Protein AF-A0A1I4HMK2-F1 (afdb_monomer)

Sequence (115 aa):
MLISELFCAVWRKISAESGASNMELVDHIDNERVEQEITEVCNRLIKNSSICWNYLYLAHQLVKVNNKEERENLRQIIMRHSPMAWVHINMLGEYDFSDENLKDSTGILPLKSAA

Secondary structure (DSSP, 8-state):
--HHHHHHHHHHHHTTS------S-HHHHHHHHHHHHHHHHHHHHHHHHHHHHHHHHHHHHHHH---HHHHHHHHHHHHHS-----TT--TTS----STTTTS-SS--S------

Organism: NCBI:txid52441

Structure (mmCIF, N/CA/C/O backbone):
data_AF-A0A1I4HMK2-F1
#
_entry.id   AF-A0A1I4HMK2-F1
#
loop_
_atom_site.group_PDB
_atom_site.id
_atom_site.type_symbol
_atom_site.label_atom_id
_atom_site.label_alt_id
_atom_site.label_comp_id
_atom_site.label_asym_id
_atom_site.label_entity_id
_atom_site.label_seq_id
_atom_site.pdbx_PDB_ins_code
_atom_site.Cartn_x
_atom_site.Cartn_y
_atom_site.Cartn_z
_atom_site.occupancy
_atom_site.B_iso_or_equiv
_atom_site.auth_seq_id
_atom_site.auth_comp_id
_atom_site.auth_asym_id
_atom_site.auth_atom_id
_atom_site.pdbx_PDB_model_num
ATOM 1 N N . MET A 1 1 ? -11.823 20.911 7.766 1.00 43.62 1 MET A N 1
ATOM 2 C CA . MET A 1 1 ? -10.471 20.548 7.312 1.00 43.62 1 MET A CA 1
ATOM 3 C C . MET A 1 1 ? -10.483 19.113 6.843 1.00 43.62 1 MET A C 1
ATOM 5 O O . MET A 1 1 ? -10.659 18.216 7.660 1.00 43.62 1 MET A O 1
ATOM 9 N N . LEU A 1 2 ? -10.423 18.918 5.530 1.00 46.66 2 LEU A N 1
ATOM 10 C CA . LEU A 1 2 ? -10.547 17.607 4.886 1.00 46.66 2 LEU A CA 1
ATOM 11 C C . LEU A 1 2 ? -9.226 17.220 4.214 1.00 46.66 2 LEU A C 1
ATOM 13 O O . LEU A 1 2 ? -8.410 18.075 3.881 1.00 46.66 2 LEU A O 1
ATOM 17 N N . ILE A 1 3 ? -9.031 15.917 3.999 1.00 51.31 3 ILE A N 1
ATOM 18 C CA . ILE A 1 3 ? -7.799 15.326 3.436 1.00 51.31 3 ILE A CA 1
ATOM 19 C C . ILE A 1 3 ? -7.417 15.964 2.081 1.00 51.31 3 ILE A C 1
ATOM 21 O O . ILE A 1 3 ? -6.236 16.084 1.758 1.00 51.31 3 ILE A O 1
ATOM 25 N N . SER A 1 4 ? -8.410 16.454 1.333 1.00 48.50 4 SER A N 1
ATOM 26 C CA . SER A 1 4 ? -8.258 17.213 0.087 1.00 48.50 4 SER A CA 1
ATOM 27 C C . SER A 1 4 ? -7.369 18.459 0.201 1.00 48.50 4 SER A C 1
ATOM 29 O O . SER A 1 4 ? -6.608 18.741 -0.721 1.00 48.50 4 SER A O 1
ATOM 31 N N . GLU A 1 5 ? -7.427 19.206 1.306 1.00 51.72 5 GLU A N 1
ATOM 32 C CA . GLU A 1 5 ? -6.665 20.456 1.461 1.00 51.72 5 GLU A CA 1
ATOM 33 C C . GLU A 1 5 ? -5.164 20.176 1.618 1.00 51.72 5 GLU A C 1
ATOM 35 O O . GLU A 1 5 ? -4.335 20.841 0.993 1.00 51.72 5 GLU A O 1
ATOM 40 N N . LEU A 1 6 ? -4.817 19.131 2.377 1.00 54.72 6 LEU A N 1
ATOM 41 C CA . LEU A 1 6 ? -3.434 18.686 2.555 1.00 54.72 6 LEU A CA 1
ATOM 42 C C . LEU A 1 6 ? -2.855 18.134 1.241 1.00 54.72 6 LEU A C 1
ATOM 44 O O . LEU A 1 6 ? -1.722 18.449 0.881 1.00 54.72 6 LEU A O 1
ATOM 48 N N . PHE A 1 7 ? -3.657 17.370 0.491 1.00 67.06 7 PHE A N 1
ATOM 49 C CA . PHE A 1 7 ? -3.274 16.827 -0.815 1.00 67.06 7 PHE A CA 1
ATOM 50 C C . PHE A 1 7 ? -2.989 17.948 -1.833 1.00 67.06 7 PHE A C 1
ATOM 52 O O . PHE A 1 7 ? -1.946 17.951 -2.487 1.00 67.06 7 PHE A O 1
ATOM 59 N N . CYS A 1 8 ? -3.864 18.959 -1.898 1.00 52.41 8 CYS A N 1
ATOM 60 C CA . CYS A 1 8 ? -3.674 20.154 -2.723 1.00 52.41 8 CYS A CA 1
ATOM 61 C C . CYS A 1 8 ? -2.414 20.956 -2.355 1.00 52.41 8 CYS A C 1
ATOM 63 O O . CYS A 1 8 ? -1.755 21.486 -3.250 1.00 52.41 8 CYS A O 1
ATOM 65 N N . ALA A 1 9 ? -2.073 21.059 -1.066 1.00 55.16 9 ALA A N 1
ATOM 66 C CA . ALA A 1 9 ? -0.882 21.778 -0.616 1.00 55.16 9 ALA A CA 1
ATOM 67 C C . ALA A 1 9 ? 0.419 21.069 -1.036 1.00 55.16 9 ALA A C 1
ATOM 69 O O . ALA A 1 9 ? 1.331 21.716 -1.550 1.00 55.16 9 ALA A O 1
ATOM 70 N N . VAL A 1 10 ? 0.488 19.741 -0.876 1.00 64.19 10 VAL A N 1
ATOM 71 C CA . VAL A 1 10 ? 1.658 18.937 -1.274 1.00 64.19 10 VAL A CA 1
ATOM 72 C C . VAL A 1 10 ? 1.843 18.942 -2.795 1.00 64.19 10 VAL A C 1
ATOM 74 O O . VAL A 1 10 ? 2.949 19.191 -3.274 1.00 64.19 10 VAL A O 1
ATOM 77 N N . TRP A 1 11 ? 0.766 18.743 -3.563 1.00 58.47 11 TRP A N 1
ATOM 78 C CA . TRP A 1 11 ? 0.833 18.673 -5.028 1.00 58.47 11 TRP A CA 1
ATOM 79 C C . TRP A 1 11 ? 1.358 19.967 -5.670 1.00 58.47 11 TRP A C 1
ATOM 81 O O . TRP A 1 11 ? 2.198 19.924 -6.569 1.00 58.47 11 TRP A O 1
ATOM 91 N N . ARG A 1 12 ? 0.918 21.134 -5.172 1.00 56.88 12 ARG A N 1
ATOM 92 C CA . ARG A 1 12 ? 1.374 22.442 -5.677 1.00 56.88 12 ARG A CA 1
ATOM 93 C C . ARG A 1 12 ? 2.866 22.682 -5.475 1.00 56.88 12 ARG A C 1
ATOM 95 O O . ARG A 1 12 ? 3.455 23.378 -6.293 1.00 56.88 12 ARG A O 1
ATOM 102 N N . LYS A 1 13 ? 3.470 22.133 -4.414 1.00 55.59 13 LYS A N 1
ATOM 103 C CA . LYS A 1 13 ? 4.905 22.314 -4.163 1.00 55.59 13 LYS A CA 1
ATOM 104 C C . LYS A 1 13 ? 5.748 21.523 -5.165 1.00 55.59 13 LYS A C 1
ATOM 106 O O . LYS A 1 13 ? 6.622 22.100 -5.796 1.00 55.59 13 LYS A O 1
ATOM 111 N N . ILE A 1 14 ? 5.4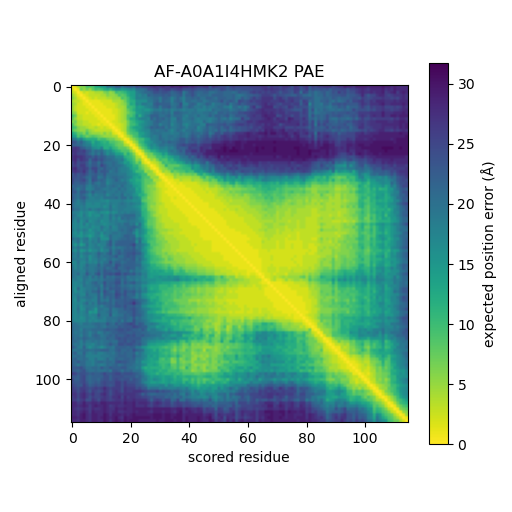14 20.247 -5.373 1.00 53.09 14 ILE A N 1
ATOM 112 C CA . ILE A 1 14 ? 6.098 19.369 -6.341 1.00 53.09 14 ILE A CA 1
ATOM 113 C C . ILE A 1 14 ? 6.035 19.972 -7.756 1.00 53.09 14 ILE A C 1
ATOM 115 O O . ILE A 1 14 ? 7.028 19.989 -8.471 1.00 53.09 14 ILE A O 1
ATOM 119 N N . SER A 1 15 ? 4.882 20.535 -8.135 1.00 50.38 15 SER A N 1
ATOM 120 C CA . SER A 1 15 ? 4.668 21.154 -9.452 1.00 50.38 15 SER A CA 1
ATOM 121 C C . SER A 1 15 ? 5.396 22.493 -9.674 1.00 50.38 15 SER A C 1
ATOM 123 O O . SER A 1 15 ? 5.311 23.032 -10.777 1.00 50.38 15 SER A O 1
ATOM 125 N N . ALA A 1 16 ? 6.046 23.069 -8.657 1.00 51.69 16 ALA A N 1
ATOM 126 C CA . ALA A 1 16 ? 6.738 24.359 -8.756 1.00 51.69 16 ALA A CA 1
ATOM 127 C C . ALA A 1 16 ? 8.253 24.223 -8.997 1.00 51.69 16 ALA A C 1
ATOM 129 O O . ALA A 1 16 ? 8.905 25.201 -9.353 1.00 51.69 16 ALA A O 1
ATOM 130 N N . GLU A 1 17 ? 8.813 23.026 -8.806 1.00 53.75 17 GLU A N 1
ATOM 131 C CA . GLU A 1 17 ? 10.262 22.771 -8.808 1.00 53.75 17 GLU A CA 1
ATOM 132 C C . GLU A 1 17 ? 10.769 22.253 -10.184 1.00 53.75 17 GLU A C 1
ATOM 134 O O . GLU A 1 17 ? 11.945 21.944 -10.335 1.00 53.75 17 GLU A O 1
ATOM 139 N N . SER A 1 18 ? 9.899 22.182 -11.206 1.00 50.16 18 SER A N 1
ATOM 140 C CA . SER A 1 18 ? 10.089 21.389 -12.444 1.00 50.16 18 SER A CA 1
ATOM 141 C C . SER A 1 18 ? 10.414 22.175 -13.740 1.00 50.16 18 SER A C 1
ATOM 143 O O . SER A 1 18 ? 10.239 21.636 -14.831 1.00 50.16 18 SER A O 1
ATOM 145 N N . GLY A 1 19 ? 10.780 23.463 -13.683 1.00 46.50 19 GLY A N 1
ATOM 146 C CA . GLY A 1 19 ? 10.634 24.376 -14.838 1.00 46.50 19 GLY A CA 1
ATOM 147 C C . GLY A 1 19 ? 11.896 24.859 -15.583 1.00 46.50 19 GLY A C 1
ATOM 148 O O . GLY A 1 19 ? 12.428 25.894 -15.197 1.00 46.50 19 GLY A O 1
ATOM 149 N N . ALA A 1 20 ? 12.201 24.239 -16.743 1.00 43.81 20 ALA A N 1
ATOM 150 C CA . ALA A 1 20 ? 12.977 24.768 -17.902 1.00 43.81 20 ALA A CA 1
ATOM 151 C C . ALA A 1 20 ? 14.488 25.104 -17.687 1.00 43.81 20 ALA A C 1
ATOM 153 O O . ALA A 1 20 ? 14.889 25.488 -16.598 1.00 43.81 20 ALA A O 1
ATOM 154 N N . SER A 1 21 ? 15.429 25.037 -18.651 1.00 45.44 21 SER A N 1
AT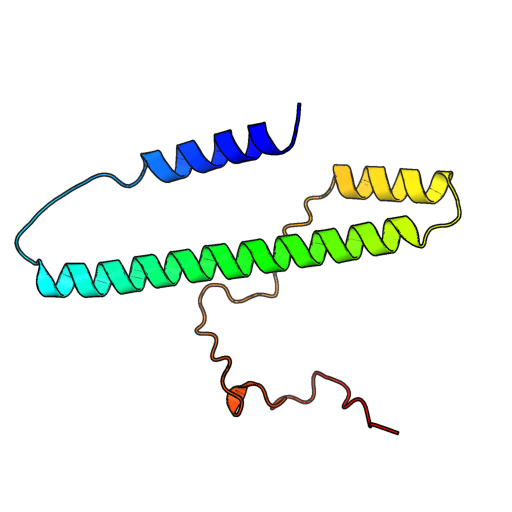OM 155 C CA . SER A 1 21 ? 15.514 24.671 -20.099 1.00 45.44 21 SER A CA 1
ATOM 156 C C . SER A 1 21 ? 16.985 24.229 -20.405 1.00 45.44 21 SER A C 1
ATOM 158 O O . SER A 1 21 ? 17.748 24.135 -19.449 1.00 45.44 21 SER A O 1
ATOM 160 N N . ASN A 1 22 ? 17.539 23.930 -21.598 1.00 48.03 22 ASN A N 1
ATOM 161 C CA . ASN A 1 22 ? 17.250 24.076 -23.051 1.00 48.03 22 ASN A CA 1
ATOM 162 C C . ASN A 1 22 ? 17.965 22.891 -23.786 1.00 48.03 22 ASN A C 1
ATOM 164 O O . ASN A 1 22 ? 18.940 22.372 -23.255 1.00 48.03 22 ASN A O 1
ATOM 168 N N . MET A 1 23 ? 17.506 22.305 -24.904 1.00 54.03 23 MET A N 1
ATOM 169 C CA . MET A 1 23 ? 17.312 22.801 -26.292 1.00 54.03 23 MET A CA 1
ATOM 170 C C . MET A 1 23 ? 18.537 22.766 -27.248 1.00 54.03 23 MET A C 1
ATOM 172 O O . MET A 1 23 ? 18.767 23.724 -27.976 1.00 54.03 23 MET A O 1
ATOM 176 N N . GLU A 1 24 ? 19.277 21.646 -27.313 1.00 46.12 24 GLU A N 1
ATOM 177 C CA . GLU A 1 24 ? 19.920 21.173 -28.575 1.00 46.12 24 GLU A CA 1
ATOM 178 C C . GLU A 1 24 ? 20.190 19.639 -28.620 1.00 46.12 24 GLU A C 1
ATOM 180 O O . GLU A 1 24 ? 20.971 19.148 -29.428 1.00 46.12 24 GLU A O 1
ATOM 185 N N . LEU A 1 25 ? 19.531 18.857 -27.752 1.00 52.12 25 LEU A N 1
ATOM 186 C CA . LEU A 1 25 ? 19.777 17.416 -27.512 1.00 52.12 25 LEU A CA 1
ATOM 187 C C . LEU A 1 25 ? 18.494 16.557 -27.648 1.00 52.12 25 LEU A C 1
ATOM 189 O O . LEU A 1 25 ? 18.353 15.514 -27.011 1.00 52.12 25 LEU A O 1
ATOM 193 N N . VAL A 1 26 ? 17.535 17.045 -28.443 1.00 51.19 26 VAL A N 1
ATOM 194 C CA . VAL A 1 26 ? 16.093 16.750 -28.322 1.00 51.19 26 VAL A CA 1
ATOM 195 C C . VAL A 1 26 ? 15.761 15.254 -28.288 1.00 51.19 26 VAL A C 1
ATOM 197 O O . VAL A 1 26 ? 15.301 14.793 -27.253 1.00 51.19 26 VAL A O 1
ATOM 200 N N . ASP A 1 27 ? 16.045 14.477 -29.337 1.00 50.25 27 ASP A N 1
ATOM 201 C CA . ASP A 1 27 ? 15.578 13.079 -29.419 1.00 50.25 27 ASP A CA 1
ATOM 202 C C . ASP A 1 27 ? 16.143 12.153 -28.325 1.00 50.25 27 ASP A C 1
ATOM 204 O O . ASP A 1 27 ? 15.482 11.190 -27.939 1.00 50.25 27 ASP A O 1
ATOM 208 N N . HIS A 1 28 ? 17.350 12.408 -27.804 1.00 51.75 28 HIS A N 1
ATOM 209 C CA . HIS A 1 28 ? 17.917 11.573 -26.735 1.00 51.75 28 HIS A CA 1
ATOM 210 C C . HIS A 1 28 ? 17.418 12.024 -25.358 1.00 51.75 28 HIS A C 1
ATOM 212 O O . HIS A 1 28 ? 16.973 11.184 -24.578 1.00 51.75 28 HIS A O 1
ATOM 218 N N . ILE A 1 29 ? 17.365 13.341 -25.107 1.00 57.81 29 ILE A N 1
ATOM 219 C CA . ILE A 1 29 ? 16.762 13.886 -23.882 1.00 57.81 29 ILE A CA 1
ATOM 220 C C . ILE A 1 29 ? 15.273 13.552 -23.795 1.00 57.81 29 ILE A C 1
ATOM 222 O O . ILE A 1 29 ? 14.808 13.267 -22.703 1.00 57.81 29 ILE A O 1
ATOM 226 N N . ASP A 1 30 ? 14.509 13.556 -24.888 1.00 61.41 30 ASP A N 1
ATOM 227 C CA . ASP A 1 30 ? 13.082 13.234 -24.823 1.00 61.41 30 ASP A CA 1
ATOM 228 C C . ASP A 1 30 ? 12.830 11.750 -24.529 1.00 61.41 30 ASP A C 1
ATOM 230 O O . ASP A 1 30 ? 11.880 11.449 -23.811 1.00 61.41 30 ASP A O 1
ATOM 234 N N . ASN A 1 31 ? 13.697 10.832 -24.974 1.00 67.12 31 ASN A N 1
ATOM 235 C CA . ASN A 1 31 ? 13.625 9.433 -24.536 1.00 67.12 31 ASN A CA 1
ATOM 236 C C . ASN A 1 31 ? 14.020 9.287 -23.054 1.00 67.12 31 ASN A C 1
ATOM 238 O O . ASN A 1 31 ? 13.234 8.744 -22.282 1.00 67.12 31 ASN A O 1
ATOM 242 N N . GLU A 1 32 ? 15.158 9.847 -22.620 1.00 75.75 32 GLU A N 1
ATOM 243 C CA . GLU A 1 32 ? 15.570 9.821 -21.203 1.00 75.75 32 GLU A CA 1
ATOM 244 C C . GLU A 1 32 ? 14.529 10.483 -20.280 1.00 75.75 32 GLU A C 1
ATOM 246 O O . GLU A 1 32 ? 14.242 9.983 -19.193 1.00 75.75 32 GLU A O 1
ATOM 251 N N . ARG A 1 33 ? 13.919 11.592 -20.716 1.00 76.31 33 ARG A N 1
ATOM 252 C CA . ARG A 1 33 ? 12.856 12.310 -20.000 1.00 76.31 33 ARG A CA 1
ATOM 253 C C . ARG A 1 33 ? 11.571 11.494 -19.943 1.00 76.31 33 ARG A C 1
ATOM 255 O O . ARG A 1 33 ? 10.940 11.468 -18.893 1.00 76.31 33 ARG A O 1
ATOM 262 N N . VAL A 1 34 ? 11.182 10.813 -21.022 1.00 81.38 34 VAL A N 1
ATOM 263 C CA . VAL A 1 34 ? 10.019 9.911 -21.015 1.00 81.38 34 VAL A CA 1
ATOM 264 C C . VAL A 1 34 ? 10.262 8.713 -20.093 1.00 81.38 34 VAL A C 1
ATOM 266 O O . VAL A 1 34 ? 9.374 8.368 -19.316 1.00 81.38 34 VAL A O 1
ATOM 269 N N . GLU A 1 35 ? 11.459 8.123 -20.087 1.00 79.75 35 GLU A N 1
ATOM 270 C CA . GLU A 1 35 ? 11.817 7.052 -19.147 1.00 79.75 35 GLU A CA 1
ATOM 271 C C . GLU A 1 35 ? 11.834 7.540 -17.688 1.00 79.75 35 GLU A C 1
ATOM 273 O O . GLU A 1 35 ? 11.325 6.848 -16.802 1.00 79.75 35 GLU A O 1
ATOM 278 N N . GLN A 1 36 ? 12.325 8.755 -17.426 1.00 81.62 36 GLN A N 1
ATOM 279 C CA . GLN A 1 36 ? 12.250 9.401 -16.109 1.00 81.62 36 GLN A CA 1
ATOM 280 C C . GLN A 1 36 ? 10.798 9.690 -15.692 1.00 81.62 36 GLN A C 1
ATOM 282 O O . GLN A 1 36 ? 10.415 9.367 -14.569 1.00 81.62 36 GLN A O 1
ATOM 287 N N . GLU A 1 37 ? 9.958 10.223 -16.583 1.00 83.62 37 GLU A N 1
ATOM 288 C CA . GLU A 1 37 ? 8.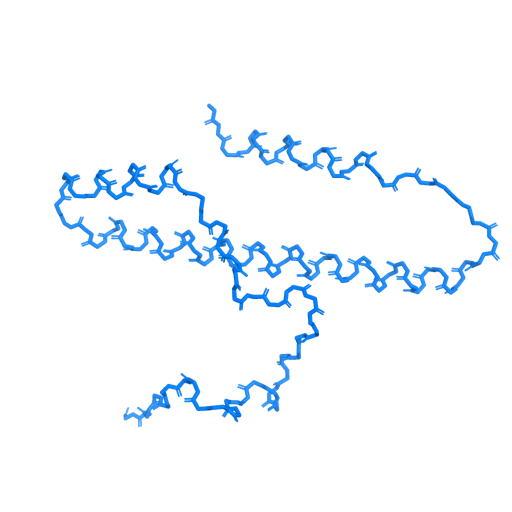535 10.490 -16.326 1.00 83.62 37 GLU A CA 1
ATOM 289 C C . GLU A 1 37 ? 7.755 9.194 -16.054 1.00 83.62 37 GLU A C 1
ATOM 291 O O . GLU A 1 37 ? 6.983 9.134 -15.094 1.00 83.62 37 GLU A O 1
ATOM 296 N N . ILE A 1 38 ? 8.005 8.123 -16.817 1.00 82.50 38 ILE A N 1
ATOM 297 C CA . ILE A 1 38 ? 7.458 6.781 -16.560 1.00 82.50 38 ILE A CA 1
ATOM 298 C C . ILE A 1 38 ? 7.939 6.263 -15.199 1.00 82.50 38 ILE A C 1
ATOM 300 O O . ILE A 1 38 ? 7.125 5.819 -14.388 1.00 82.50 38 ILE A O 1
ATOM 304 N N . THR A 1 39 ? 9.237 6.369 -14.908 1.00 82.25 39 THR A N 1
ATOM 305 C CA . THR A 1 39 ? 9.836 5.928 -13.639 1.00 82.25 39 THR A CA 1
ATOM 306 C C . THR A 1 39 ? 9.245 6.678 -12.448 1.00 82.25 39 THR A C 1
ATOM 308 O O . THR A 1 39 ? 8.940 6.062 -11.422 1.00 82.25 39 THR A O 1
ATOM 311 N N . GLU A 1 40 ? 9.013 7.986 -12.573 1.00 83.94 40 GLU A N 1
ATOM 312 C CA . GLU A 1 40 ? 8.334 8.792 -11.564 1.00 83.94 40 GLU A CA 1
ATOM 313 C C . GLU A 1 40 ? 6.857 8.421 -11.414 1.00 83.94 40 GLU A C 1
ATOM 315 O O . GLU A 1 40 ? 6.373 8.315 -10.285 1.00 83.94 40 GLU A O 1
ATOM 320 N N . VAL A 1 41 ? 6.126 8.204 -12.511 1.00 83.25 41 VAL A N 1
ATOM 321 C CA . VAL A 1 41 ? 4.713 7.795 -12.476 1.00 83.25 41 VAL A CA 1
ATOM 322 C C . VAL A 1 41 ? 4.561 6.418 -11.830 1.00 83.25 41 VAL A C 1
ATOM 324 O O . VAL A 1 41 ? 3.739 6.277 -10.923 1.00 83.25 41 VAL A O 1
ATOM 327 N N . CYS A 1 42 ? 5.394 5.437 -12.186 1.00 80.06 42 CYS A N 1
ATOM 328 C CA . CYS A 1 42 ? 5.436 4.130 -11.528 1.00 80.06 42 CYS A CA 1
ATOM 329 C C . CYS A 1 42 ? 5.809 4.256 -10.044 1.00 80.06 42 CYS A C 1
ATOM 331 O O . CYS A 1 42 ? 5.140 3.674 -9.189 1.00 80.06 42 CYS A O 1
ATOM 333 N N . ASN A 1 43 ? 6.794 5.092 -9.700 1.00 82.62 43 ASN A N 1
ATOM 334 C CA . ASN A 1 43 ? 7.147 5.385 -8.310 1.00 82.62 43 ASN A CA 1
ATOM 335 C C . ASN A 1 43 ? 5.973 5.975 -7.512 1.00 82.62 43 ASN A C 1
ATOM 337 O O . ASN A 1 43 ? 5.722 5.558 -6.379 1.00 82.62 43 ASN A O 1
ATOM 341 N N . ARG A 1 44 ? 5.255 6.951 -8.083 1.00 83.69 44 ARG A N 1
ATOM 342 C CA . ARG A 1 44 ? 4.062 7.574 -7.485 1.00 83.69 44 ARG A CA 1
ATOM 343 C C . ARG A 1 44 ? 2.923 6.553 -7.354 1.00 83.69 44 ARG A C 1
ATOM 345 O O . ARG A 1 44 ? 2.249 6.537 -6.327 1.00 83.69 44 ARG A O 1
ATOM 352 N N . LEU A 1 45 ? 2.737 5.676 -8.344 1.00 84.00 45 LEU A N 1
ATOM 353 C CA . LEU A 1 45 ? 1.711 4.631 -8.358 1.00 84.00 45 LEU A CA 1
ATOM 354 C C . LEU A 1 45 ? 1.965 3.553 -7.296 1.00 84.00 45 LEU A C 1
ATOM 356 O O . LEU A 1 45 ? 1.081 3.296 -6.483 1.00 84.00 45 LEU A O 1
ATOM 360 N N . ILE A 1 46 ? 3.168 2.972 -7.247 1.00 82.19 46 ILE A N 1
ATOM 361 C CA . ILE A 1 46 ? 3.554 1.952 -6.254 1.00 82.19 46 ILE A CA 1
ATOM 362 C C . ILE A 1 46 ? 3.386 2.507 -4.831 1.00 82.19 46 ILE A C 1
ATOM 364 O O . ILE A 1 46 ? 2.777 1.844 -3.985 1.00 82.19 46 ILE A O 1
ATOM 368 N N . LYS A 1 47 ? 3.821 3.757 -4.594 1.00 82.50 47 LYS A N 1
ATOM 369 C CA . LYS A 1 47 ? 3.590 4.476 -3.329 1.00 82.50 47 LYS A CA 1
ATOM 370 C C . LYS A 1 47 ? 2.091 4.600 -3.030 1.00 82.50 47 LYS A C 1
ATOM 372 O O . LYS A 1 47 ? 1.622 4.101 -2.011 1.00 82.50 47 LYS A O 1
ATOM 377 N N . ASN A 1 48 ? 1.299 5.195 -3.921 1.00 85.56 48 ASN A N 1
ATOM 378 C CA . ASN A 1 48 ? -0.143 5.364 -3.696 1.00 85.56 48 ASN A CA 1
ATOM 379 C C . ASN A 1 48 ? -0.861 4.027 -3.418 1.00 85.56 48 ASN A C 1
ATOM 381 O O . ASN A 1 48 ? -1.710 3.966 -2.528 1.00 85.56 48 ASN A O 1
ATOM 385 N N . SER A 1 49 ? -0.468 2.947 -4.098 1.00 84.19 49 SER A N 1
ATOM 386 C CA . SER A 1 49 ? -0.994 1.595 -3.882 1.00 84.19 49 SER A CA 1
ATOM 387 C C . SER A 1 49 ? -0.668 1.029 -2.496 1.00 84.19 49 SER A C 1
ATOM 389 O O . SER A 1 49 ? -1.565 0.487 -1.849 1.00 84.19 49 SER A O 1
ATOM 391 N N . SER A 1 50 ? 0.560 1.185 -1.982 1.00 83.06 50 SER A N 1
ATOM 392 C CA . SER A 1 50 ? 0.888 0.687 -0.631 1.00 83.06 50 SER A CA 1
ATOM 393 C C . SER A 1 50 ? 0.356 1.590 0.497 1.00 83.06 50 SER A C 1
ATOM 395 O O . SER A 1 50 ? -0.069 1.067 1.526 1.00 83.06 50 SER A O 1
ATOM 397 N N . ILE A 1 51 ? 0.210 2.909 0.281 1.00 84.12 51 ILE A N 1
ATOM 398 C CA . ILE A 1 51 ? -0.616 3.779 1.152 1.00 84.12 51 ILE A CA 1
ATOM 399 C C . ILE A 1 51 ? -2.060 3.258 1.212 1.00 84.12 51 ILE A C 1
ATOM 401 O O . ILE A 1 51 ? -2.627 3.130 2.299 1.00 84.12 51 ILE A O 1
ATOM 405 N N . CYS A 1 52 ? -2.650 2.938 0.054 1.00 85.06 52 CYS A N 1
ATOM 406 C CA . CYS A 1 52 ? -4.032 2.478 -0.049 1.00 85.06 52 CYS A CA 1
ATOM 407 C C . CYS A 1 52 ? -4.225 1.152 0.696 1.00 85.06 52 CYS A C 1
ATOM 409 O O . CYS A 1 52 ? -5.128 1.036 1.525 1.00 85.06 52 CYS A O 1
ATOM 411 N N . TRP A 1 53 ? -3.322 0.189 0.486 1.00 85.38 53 TRP A N 1
ATOM 412 C CA . TRP A 1 53 ? -3.324 -1.088 1.200 1.00 85.38 53 TRP A CA 1
ATOM 413 C C . TRP A 1 53 ? -3.220 -0.916 2.721 1.00 85.38 53 TRP A C 1
ATOM 415 O O . TRP A 1 53 ? -4.012 -1.503 3.461 1.00 85.38 53 TRP A O 1
ATOM 425 N N . ASN A 1 54 ? -2.312 -0.060 3.198 1.00 85.69 54 ASN A N 1
ATOM 426 C CA . ASN A 1 54 ? -2.143 0.188 4.630 1.00 85.69 54 ASN A CA 1
ATOM 427 C C . ASN A 1 54 ? -3.402 0.823 5.251 1.00 85.69 54 ASN A C 1
ATOM 429 O O . ASN A 1 54 ? -3.831 0.401 6.327 1.00 85.69 54 ASN A O 1
ATOM 433 N N . TYR A 1 55 ? -4.057 1.772 4.568 1.00 86.62 55 TYR A N 1
ATOM 434 C CA . TYR A 1 55 ? -5.347 2.314 5.016 1.00 86.62 55 TYR A CA 1
ATOM 435 C C . TYR A 1 55 ? -6.476 1.273 4.986 1.00 86.62 55 TYR A C 1
ATOM 437 O O . TYR A 1 55 ? -7.247 1.207 5.944 1.00 86.62 55 TYR A O 1
ATOM 445 N N . LEU A 1 56 ? -6.571 0.444 3.940 1.00 87.06 56 LEU A N 1
ATOM 446 C CA . LEU A 1 56 ? -7.568 -0.631 3.838 1.00 87.06 56 LEU A CA 1
ATOM 447 C C . LEU A 1 56 ? -7.411 -1.653 4.971 1.00 87.06 56 LEU A C 1
ATOM 449 O O . LEU A 1 56 ? -8.396 -2.015 5.616 1.00 87.06 56 LEU A O 1
ATOM 453 N N . TYR A 1 57 ? -6.176 -2.065 5.266 1.00 87.38 57 TYR A N 1
ATOM 454 C CA . TYR A 1 57 ? -5.865 -2.959 6.378 1.00 87.38 57 TYR A CA 1
ATOM 455 C C . TYR A 1 57 ? -6.268 -2.349 7.729 1.00 87.38 57 TYR A C 1
ATOM 457 O O . TYR A 1 57 ? -6.989 -2.980 8.502 1.00 87.38 57 TYR A O 1
ATOM 465 N N . LEU A 1 58 ? -5.874 -1.101 8.004 1.00 87.56 58 LEU A N 1
ATOM 466 C CA . LEU A 1 58 ? -6.198 -0.419 9.261 1.00 87.56 58 LEU A CA 1
ATOM 467 C C . LEU A 1 58 ? -7.708 -0.163 9.423 1.00 87.56 58 LEU A C 1
ATOM 469 O O . LEU A 1 58 ? -8.245 -0.338 10.518 1.00 87.56 58 LEU A O 1
ATOM 473 N N . ALA A 1 59 ? -8.417 0.175 8.342 1.00 88.62 59 ALA A N 1
ATOM 474 C CA . ALA A 1 59 ? -9.874 0.310 8.339 1.00 88.62 59 ALA A CA 1
ATOM 475 C C . ALA A 1 59 ? -10.580 -1.034 8.601 1.00 88.62 59 ALA A C 1
ATOM 477 O O . ALA A 1 59 ? -11.518 -1.098 9.394 1.00 88.62 59 ALA A O 1
ATOM 478 N N . HIS A 1 60 ? -10.099 -2.124 8.000 1.00 88.94 60 HIS A N 1
ATOM 479 C CA . HIS A 1 60 ? -10.606 -3.477 8.235 1.00 88.94 60 HIS A CA 1
ATOM 480 C C . HIS A 1 60 ? -10.396 -3.934 9.690 1.00 88.94 60 HIS A C 1
ATOM 482 O O . HIS A 1 60 ? -11.306 -4.522 10.277 1.00 88.94 60 HIS A O 1
ATOM 488 N N . GLN A 1 61 ? -9.254 -3.613 10.309 1.00 88.56 61 GLN A N 1
ATOM 489 C CA . GLN A 1 61 ? -9.043 -3.884 11.736 1.00 88.56 61 GLN A CA 1
ATOM 490 C C . GLN A 1 61 ? -9.956 -3.016 12.624 1.00 88.56 61 GLN A C 1
ATOM 492 O O . GLN A 1 61 ? -10.569 -3.543 13.549 1.00 88.56 61 GLN A O 1
ATOM 497 N N . LEU A 1 62 ? -10.163 -1.729 12.305 1.00 88.88 62 LEU A N 1
ATOM 498 C CA . LEU A 1 62 ? -11.134 -0.868 13.008 1.00 88.88 62 LEU A CA 1
ATOM 499 C C . LEU A 1 62 ? -12.580 -1.401 12.961 1.00 88.88 62 LEU A C 1
ATOM 501 O O . LEU A 1 62 ? -13.333 -1.183 13.909 1.00 88.88 62 LEU A O 1
ATOM 505 N N . VAL A 1 63 ? -12.975 -2.093 11.887 1.00 90.56 63 VAL A N 1
ATOM 506 C CA . VAL A 1 63 ? -14.300 -2.735 11.765 1.00 90.56 63 VAL A CA 1
ATOM 507 C C . VAL A 1 63 ? -14.402 -4.013 12.608 1.00 90.56 63 VAL A C 1
ATOM 509 O O . VAL A 1 63 ? -15.477 -4.310 13.124 1.00 90.56 63 VAL A O 1
ATOM 512 N N . LYS A 1 64 ? -13.300 -4.750 12.794 1.00 92.06 64 LYS A N 1
ATOM 513 C CA . LYS A 1 64 ? -13.257 -5.986 13.600 1.00 92.06 64 LYS A CA 1
ATO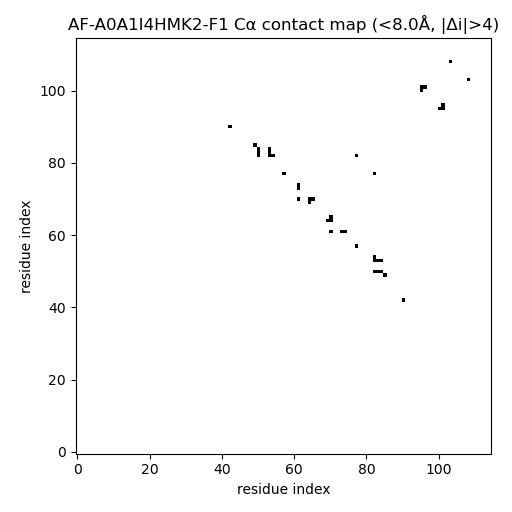M 514 C C . LYS A 1 64 ? -13.310 -5.761 15.112 1.00 92.06 64 LYS A C 1
ATOM 516 O O . LYS A 1 64 ? -13.692 -6.675 15.841 1.00 92.06 64 LYS A O 1
ATOM 521 N N . VAL A 1 65 ? -12.914 -4.584 15.599 1.00 93.69 65 VAL A N 1
ATOM 522 C CA . VAL A 1 65 ? -12.906 -4.293 17.039 1.00 93.69 65 VAL A CA 1
ATOM 523 C C . VAL A 1 65 ? -14.330 -4.019 17.537 1.00 93.69 65 VAL A C 1
ATOM 525 O O . VAL A 1 65 ? -14.903 -2.948 17.318 1.00 93.69 65 VAL A O 1
ATOM 528 N N . ASN A 1 66 ? -14.888 -5.004 18.245 1.00 90.94 66 ASN A N 1
ATOM 529 C CA . ASN A 1 66 ? -16.232 -4.944 18.828 1.00 90.94 66 ASN A CA 1
ATOM 530 C C . ASN A 1 66 ? -16.331 -3.969 20.017 1.00 90.94 66 ASN A C 1
ATOM 532 O O . ASN A 1 66 ? -17.383 -3.366 20.231 1.00 90.94 66 ASN A O 1
ATOM 536 N N . ASN A 1 67 ? -15.255 -3.794 20.794 1.00 95.12 67 ASN A N 1
ATOM 537 C CA . ASN A 1 67 ? -15.245 -2.873 21.929 1.00 95.12 67 ASN A CA 1
ATOM 538 C C . ASN A 1 67 ? -15.133 -1.411 21.452 1.00 95.12 67 ASN A C 1
ATOM 540 O O . ASN A 1 67 ? -14.181 -1.019 20.776 1.00 95.12 67 ASN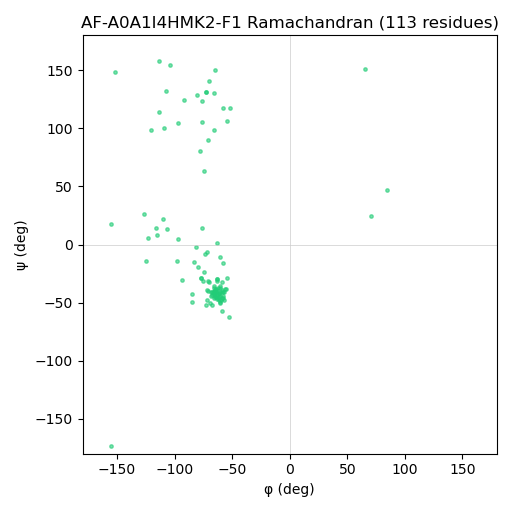 A O 1
ATOM 544 N N . LYS A 1 68 ? -16.100 -0.575 21.846 1.00 91.81 68 LYS A N 1
ATOM 545 C CA . LYS A 1 68 ? -16.158 0.848 21.480 1.00 91.81 68 LYS A CA 1
ATOM 546 C C . LYS A 1 68 ? -14.943 1.646 21.975 1.00 91.81 68 LYS A C 1
ATOM 548 O O . LYS A 1 68 ? -14.520 2.559 21.272 1.00 91.81 68 LYS A O 1
ATOM 553 N N . GLU A 1 69 ? -14.406 1.317 23.149 1.00 93.50 69 GLU A N 1
ATOM 554 C CA . GLU A 1 69 ? -13.251 1.999 23.749 1.00 93.50 69 GLU A CA 1
ATOM 555 C C . GLU A 1 69 ? -11.949 1.642 23.022 1.00 93.50 69 GLU A C 1
ATOM 557 O O . GLU A 1 69 ? -11.235 2.519 22.541 1.00 93.50 69 GLU A O 1
ATOM 562 N N . GLU A 1 70 ? -11.690 0.345 22.856 1.00 91.75 70 GLU A N 1
ATOM 563 C CA . GLU A 1 70 ? -10.537 -0.191 22.127 1.00 91.75 70 GLU A CA 1
ATOM 564 C C . GLU A 1 70 ? -10.488 0.321 20.679 1.00 91.75 70 GLU A C 1
ATOM 566 O O . GLU A 1 70 ? -9.432 0.723 20.192 1.00 91.75 70 GLU A O 1
ATOM 571 N N . ARG A 1 71 ? -11.647 0.394 20.009 1.00 92.25 71 ARG A N 1
ATOM 572 C CA . ARG A 1 71 ? -11.763 0.932 18.648 1.00 92.25 71 ARG A CA 1
ATOM 573 C C . ARG A 1 71 ? -11.444 2.425 18.579 1.00 92.25 71 ARG A C 1
ATOM 575 O O . ARG A 1 71 ? -10.856 2.866 17.594 1.00 92.25 71 ARG A O 1
ATOM 582 N N . GLU A 1 72 ? -11.811 3.206 19.596 1.00 92.56 72 GLU A N 1
ATOM 583 C CA . GLU A 1 72 ? -11.433 4.622 19.659 1.00 92.56 72 GLU A CA 1
ATOM 584 C C . GLU A 1 72 ? -9.939 4.779 19.967 1.00 92.56 72 GLU A C 1
ATOM 586 O O . GLU A 1 72 ? -9.277 5.582 19.320 1.00 92.56 72 GLU A O 1
ATOM 591 N N . ASN A 1 73 ? -9.360 3.961 20.851 1.00 92.62 73 ASN A N 1
ATOM 592 C CA . ASN A 1 73 ? -7.912 3.957 21.080 1.00 92.62 73 ASN A CA 1
ATOM 593 C C . ASN A 1 73 ? -7.137 3.620 19.788 1.00 92.62 73 ASN A C 1
ATOM 595 O O . ASN A 1 73 ? -6.249 4.368 19.377 1.00 92.62 73 ASN A O 1
ATOM 599 N N . LEU A 1 74 ? -7.546 2.569 19.066 1.00 89.00 74 LEU A N 1
ATOM 600 C CA . LEU A 1 74 ? -6.988 2.215 17.756 1.00 89.00 74 LEU A CA 1
ATOM 601 C C . LEU A 1 74 ? -7.144 3.359 16.736 1.00 89.00 74 LEU A C 1
ATOM 603 O O . LEU A 1 74 ? -6.202 3.664 16.005 1.00 89.00 74 LEU A O 1
ATOM 607 N N . ARG A 1 75 ? -8.289 4.055 16.721 1.00 88.62 75 ARG A N 1
ATOM 608 C CA . ARG A 1 75 ? -8.506 5.251 15.889 1.00 88.62 75 ARG A CA 1
ATOM 609 C C . ARG A 1 75 ? -7.532 6.377 16.253 1.00 88.62 75 ARG A C 1
ATOM 611 O O . ARG A 1 75 ? -6.951 6.979 15.355 1.00 88.62 75 ARG A O 1
ATOM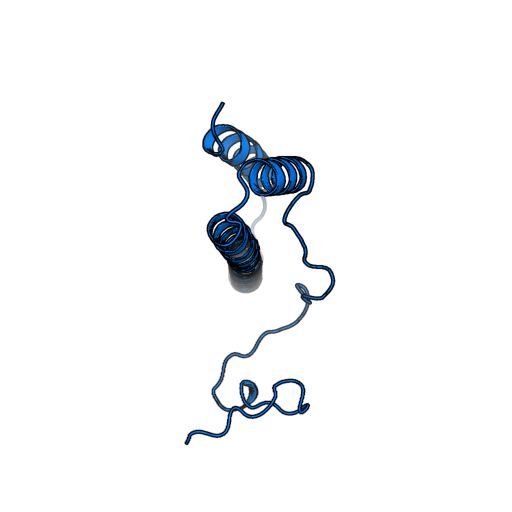 618 N N . GLN A 1 76 ? -7.326 6.656 17.540 1.00 90.69 76 GLN A N 1
ATOM 619 C CA . GLN A 1 76 ? -6.382 7.678 18.010 1.00 90.69 76 GLN A CA 1
ATOM 620 C C . GLN A 1 76 ? -4.934 7.330 17.643 1.00 90.69 76 GLN A C 1
ATOM 622 O O . GLN A 1 76 ? -4.189 8.213 17.226 1.00 90.69 76 GLN A O 1
ATOM 627 N N . ILE A 1 77 ? -4.548 6.053 17.720 1.00 87.25 77 ILE A N 1
ATOM 628 C CA . ILE A 1 77 ? -3.249 5.552 17.244 1.00 87.25 77 ILE A CA 1
ATOM 629 C C . ILE A 1 77 ? -3.110 5.802 15.731 1.00 87.25 77 ILE A C 1
ATOM 631 O O . ILE A 1 77 ? -2.150 6.440 15.303 1.00 87.25 77 ILE A O 1
ATOM 635 N N . ILE A 1 78 ? -4.100 5.411 14.921 1.00 87.06 78 ILE A N 1
ATOM 636 C CA . ILE A 1 78 ? -4.095 5.609 13.457 1.00 87.06 78 ILE A CA 1
ATOM 637 C C . ILE A 1 78 ? -4.081 7.100 13.058 1.00 87.06 78 ILE A C 1
ATOM 639 O O . ILE A 1 78 ? -3.525 7.451 12.023 1.00 87.06 78 ILE A O 1
ATOM 643 N N . MET A 1 79 ? -4.651 7.999 13.868 1.00 83.94 79 MET A N 1
ATOM 644 C CA . MET A 1 79 ? -4.578 9.450 13.627 1.00 83.94 79 MET A CA 1
ATOM 645 C C . MET A 1 79 ? -3.246 10.085 14.066 1.00 83.94 79 MET A C 1
ATOM 647 O O . MET A 1 79 ? -2.930 11.184 13.616 1.00 83.94 79 MET A O 1
ATOM 651 N N . ARG A 1 80 ? -2.466 9.426 14.936 1.00 83.94 80 ARG A N 1
ATOM 652 C CA . ARG A 1 80 ? -1.156 9.906 15.424 1.00 83.94 80 ARG A CA 1
ATOM 653 C C . ARG A 1 80 ? 0.024 9.371 14.614 1.00 83.94 80 ARG A C 1
ATOM 655 O O . ARG A 1 80 ? 1.042 10.051 14.516 1.00 83.94 80 ARG A O 1
ATOM 662 N N . HIS A 1 81 ? -0.097 8.172 14.050 1.00 78.12 81 HIS A N 1
ATOM 663 C CA . HIS A 1 81 ? 0.963 7.514 13.290 1.00 78.12 81 HIS A CA 1
ATOM 664 C C . HIS A 1 81 ? 0.644 7.509 11.795 1.00 78.12 81 HIS A C 1
ATOM 666 O O . HIS A 1 81 ? -0.449 7.135 11.382 1.00 78.12 81 HIS A O 1
ATOM 672 N N . SER A 1 82 ? 1.613 7.898 10.964 1.00 76.25 82 SER A N 1
ATOM 673 C CA . SER A 1 82 ? 1.434 7.850 9.513 1.00 76.25 82 SER A CA 1
ATOM 674 C C . SER A 1 82 ? 1.480 6.400 9.004 1.00 76.25 82 SER A C 1
ATOM 676 O O . SER A 1 82 ? 2.448 5.701 9.306 1.00 76.25 82 SER A O 1
ATOM 678 N N . PRO A 1 83 ? 0.52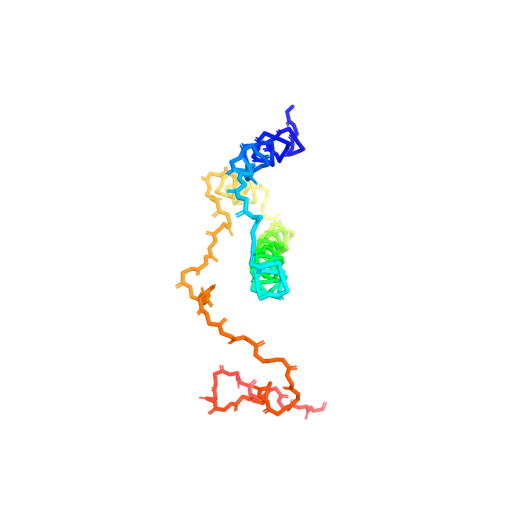1 5.947 8.173 1.00 70.50 83 PRO A N 1
ATOM 679 C CA . PRO A 1 83 ? 0.573 4.635 7.521 1.00 70.50 83 PRO A CA 1
ATOM 680 C C . PRO A 1 83 ? 1.550 4.580 6.328 1.00 70.50 83 PRO A C 1
ATOM 682 O O . PRO A 1 83 ? 1.520 3.635 5.540 1.00 70.50 83 PRO A O 1
ATOM 685 N N . MET A 1 84 ? 2.431 5.575 6.185 1.00 70.06 84 MET A N 1
ATOM 686 C CA . MET A 1 84 ? 3.534 5.616 5.219 1.00 70.06 84 MET A CA 1
ATOM 687 C C . MET A 1 84 ? 4.695 4.692 5.632 1.00 70.06 84 MET A C 1
ATOM 689 O O . MET A 1 84 ? 5.804 5.143 5.919 1.00 70.06 84 MET A O 1
ATOM 693 N N . ALA A 1 85 ? 4.429 3.387 5.684 1.00 65.62 85 ALA A N 1
ATOM 694 C CA . ALA A 1 85 ? 5.414 2.352 5.983 1.00 65.62 85 ALA A CA 1
ATOM 695 C C . ALA A 1 85 ? 5.948 1.721 4.684 1.00 65.62 85 ALA A C 1
ATOM 697 O O . ALA A 1 85 ? 5.268 0.910 4.061 1.00 65.62 85 ALA A O 1
ATOM 698 N N . TRP A 1 86 ? 7.177 2.089 4.299 1.00 66.06 86 TRP A N 1
ATOM 699 C CA . TRP A 1 86 ? 7.836 1.649 3.052 1.00 66.06 86 TRP A CA 1
ATOM 700 C C . TRP A 1 86 ? 9.188 0.958 3.266 1.00 66.06 86 TRP A C 1
ATOM 702 O O . TRP A 1 86 ? 9.885 0.680 2.299 1.00 66.06 86 TRP A O 1
ATOM 712 N N . VAL A 1 87 ? 9.594 0.715 4.518 1.00 60.41 87 VAL A N 1
ATOM 713 C CA . VAL A 1 87 ? 10.970 0.313 4.901 1.00 60.41 87 VAL A CA 1
ATOM 714 C C . VAL A 1 87 ? 11.442 -0.987 4.221 1.00 60.41 87 VAL A C 1
ATOM 716 O O . VAL A 1 87 ? 12.636 -1.261 4.166 1.00 60.41 87 VAL A O 1
ATOM 719 N N . HIS A 1 88 ? 10.513 -1.767 3.664 1.00 64.56 88 HIS A N 1
ATOM 720 C CA . HIS A 1 88 ? 10.762 -3.039 2.983 1.00 64.56 88 HIS A CA 1
ATOM 721 C C . HIS A 1 88 ? 10.404 -3.015 1.480 1.00 64.56 88 HIS A C 1
ATOM 723 O O . HIS A 1 88 ? 10.299 -4.071 0.866 1.00 64.56 88 HIS A O 1
ATOM 729 N N . ILE A 1 89 ? 10.194 -1.833 0.881 1.00 68.56 89 ILE A N 1
ATOM 730 C CA . ILE A 1 89 ? 9.848 -1.664 -0.540 1.00 68.56 89 ILE A CA 1
ATOM 731 C C . ILE A 1 89 ? 11.002 -0.950 -1.254 1.00 68.56 89 ILE A C 1
ATOM 733 O O . ILE A 1 89 ? 11.289 0.217 -0.982 1.00 68.56 89 ILE A O 1
ATOM 737 N N . ASN A 1 90 ? 11.665 -1.647 -2.179 1.00 70.00 90 ASN A N 1
ATOM 738 C CA . ASN A 1 90 ? 12.784 -1.107 -2.946 1.00 70.00 90 ASN A CA 1
ATOM 739 C C . ASN A 1 90 ? 12.310 -0.187 -4.085 1.00 70.00 90 ASN A C 1
ATOM 741 O O . ASN A 1 90 ? 12.294 -0.573 -5.249 1.00 70.00 90 ASN A O 1
ATOM 745 N N . MET A 1 91 ? 11.995 1.067 -3.760 1.00 68.62 91 MET A N 1
ATOM 746 C CA . MET A 1 91 ? 11.616 2.102 -4.738 1.00 68.62 91 MET A CA 1
ATOM 747 C C . MET A 1 91 ? 12.724 2.477 -5.756 1.00 68.62 91 MET A C 1
ATOM 749 O O . MET A 1 91 ? 12.511 3.378 -6.565 1.00 68.62 91 MET A O 1
ATOM 753 N N . LEU A 1 92 ? 13.900 1.840 -5.695 1.00 68.12 92 LEU A N 1
ATOM 754 C CA . LEU A 1 92 ? 15.037 2.024 -6.608 1.00 68.12 92 LEU A CA 1
ATOM 755 C C . LEU A 1 92 ? 15.351 0.756 -7.429 1.00 68.12 92 LEU A C 1
ATOM 757 O O . LEU A 1 92 ? 16.390 0.695 -8.078 1.00 68.12 92 LEU A O 1
ATOM 761 N N . GLY A 1 93 ? 14.498 -0.271 -7.362 1.00 69.19 93 GLY A N 1
ATOM 762 C CA . GLY A 1 93 ? 14.617 -1.489 -8.161 1.00 69.19 93 GLY A CA 1
ATOM 763 C C . GLY A 1 93 ? 13.617 -1.533 -9.312 1.00 69.19 93 GLY A C 1
ATOM 764 O O . GLY A 1 93 ? 12.532 -0.953 -9.235 1.00 69.19 93 GLY A O 1
ATOM 765 N N . GLU A 1 94 ? 13.971 -2.274 -10.357 1.00 70.06 94 GLU A N 1
ATOM 766 C CA . GLU A 1 94 ? 13.021 -2.707 -11.378 1.00 70.06 94 GLU A CA 1
ATOM 767 C C . GLU A 1 94 ? 12.067 -3.759 -10.794 1.00 70.06 94 GLU A C 1
ATOM 769 O O . GLU A 1 94 ? 12.469 -4.631 -10.021 1.00 70.06 94 GLU A O 1
ATOM 774 N N . TYR A 1 95 ? 10.792 -3.669 -11.170 1.00 71.38 95 TYR A N 1
ATOM 775 C CA . TYR A 1 95 ? 9.747 -4.608 -10.776 1.00 71.38 95 TYR A CA 1
ATOM 776 C C . TY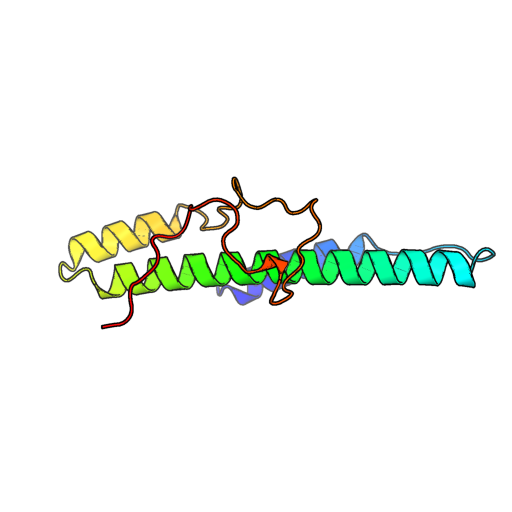R A 1 95 ? 9.151 -5.240 -12.032 1.00 71.38 95 TYR A C 1
ATOM 778 O O . TYR A 1 95 ? 8.290 -4.640 -12.677 1.00 71.38 95 TYR A O 1
ATOM 786 N N . ASP A 1 96 ? 9.599 -6.449 -12.372 1.00 72.12 96 ASP A N 1
ATOM 787 C CA . ASP A 1 96 ? 8.924 -7.255 -13.386 1.00 72.12 96 ASP A CA 1
ATOM 788 C C . ASP A 1 96 ? 7.709 -7.971 -12.775 1.00 72.12 96 ASP A C 1
ATOM 790 O O . ASP A 1 96 ? 7.808 -8.646 -11.749 1.00 72.12 96 ASP A O 1
ATOM 794 N N . PHE A 1 97 ? 6.560 -7.815 -13.430 1.00 71.19 97 PHE A N 1
ATOM 795 C CA . PHE A 1 97 ? 5.289 -8.448 -13.079 1.00 71.19 97 PHE A CA 1
ATOM 796 C C . PHE A 1 97 ? 4.880 -9.518 -14.112 1.00 71.19 97 PHE A C 1
ATOM 798 O O . PHE A 1 97 ? 3.698 -9.837 -14.235 1.00 71.19 97 PHE A O 1
ATOM 805 N N . SER A 1 98 ? 5.831 -10.062 -14.878 1.00 77.94 98 SER A N 1
ATOM 806 C CA . SER A 1 98 ? 5.601 -11.203 -15.768 1.00 77.94 98 SER A CA 1
ATOM 807 C C . SER A 1 98 ? 5.237 -12.481 -15.000 1.00 77.94 98 SER A C 1
ATOM 809 O O . SER A 1 98 ? 5.724 -12.730 -13.896 1.00 77.94 98 SER A O 1
ATOM 811 N N . ASP A 1 99 ? 4.445 -13.360 -15.622 1.00 76.88 99 ASP A N 1
ATOM 812 C CA . ASP A 1 99 ? 4.083 -14.677 -15.065 1.00 76.88 99 ASP A CA 1
ATOM 813 C C . ASP A 1 99 ? 5.298 -15.597 -14.810 1.00 76.88 99 ASP A C 1
ATOM 815 O O . ASP A 1 99 ? 5.167 -16.656 -14.191 1.00 76.88 99 ASP A O 1
ATOM 819 N N . GLU A 1 100 ? 6.488 -15.237 -15.299 1.00 77.44 100 GLU A N 1
ATOM 820 C CA . GLU A 1 100 ? 7.730 -15.952 -15.018 1.00 77.44 100 GLU A CA 1
ATOM 821 C C . GLU A 1 100 ? 8.371 -15.496 -13.705 1.00 77.44 100 GLU A C 1
ATOM 823 O O . GLU A 1 100 ? 8.639 -16.345 -12.853 1.00 77.44 100 GLU A O 1
ATOM 828 N N . ASN A 1 101 ? 8.518 -14.184 -13.495 1.00 68.06 101 ASN A N 1
ATOM 829 C CA . ASN A 1 101 ? 9.100 -13.622 -12.272 1.00 68.06 101 ASN A CA 1
ATOM 830 C C . ASN A 1 101 ? 8.103 -13.488 -11.101 1.00 68.06 101 ASN A C 1
ATOM 832 O O . ASN A 1 101 ? 8.527 -13.374 -9.953 1.00 68.06 101 ASN A O 1
ATOM 836 N N . LEU A 1 102 ? 6.789 -13.587 -11.347 1.00 71.94 102 LEU A N 1
ATOM 837 C CA . LEU A 1 102 ? 5.759 -13.669 -10.296 1.00 71.94 102 LEU A CA 1
ATOM 838 C C . LEU A 1 102 ? 5.691 -15.032 -9.576 1.00 71.94 102 LEU A C 1
ATOM 840 O O . LEU A 1 102 ? 4.967 -15.170 -8.586 1.00 71.94 102 LEU A O 1
ATOM 844 N N . LYS A 1 103 ? 6.417 -16.052 -10.047 1.00 70.69 103 LYS A N 1
ATOM 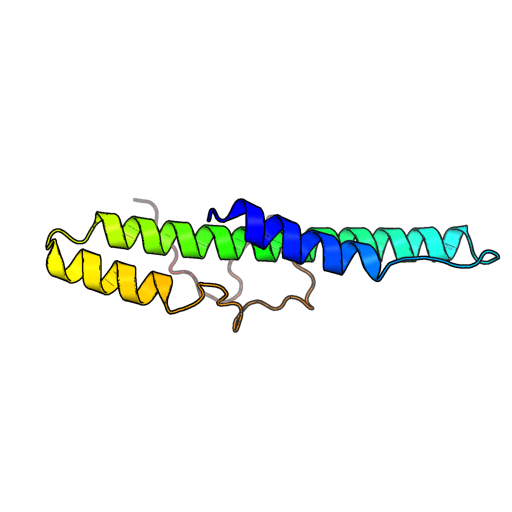845 C CA . LYS A 1 103 ? 6.539 -17.341 -9.347 1.00 70.69 103 LYS A CA 1
ATOM 846 C C . LYS A 1 103 ? 7.429 -17.157 -8.118 1.00 70.69 103 LYS A C 1
ATOM 848 O O . LYS A 1 103 ? 8.528 -16.625 -8.237 1.00 70.69 103 LYS A O 1
ATOM 853 N N . ASP A 1 104 ? 6.992 -17.635 -6.951 1.00 64.31 104 ASP A N 1
ATOM 854 C CA . ASP A 1 104 ? 7.796 -17.537 -5.726 1.00 64.31 104 ASP A CA 1
ATOM 855 C C . ASP A 1 104 ? 9.078 -18.381 -5.836 1.00 64.31 104 ASP A C 1
ATOM 857 O O . ASP A 1 104 ? 9.085 -19.594 -5.623 1.00 64.31 104 ASP A O 1
ATOM 861 N N . SER A 1 105 ? 10.169 -17.699 -6.170 1.00 64.31 105 SER A N 1
ATOM 862 C CA . SER A 1 105 ? 11.526 -18.226 -6.308 1.00 64.31 105 SER A CA 1
ATOM 863 C C . SER A 1 105 ? 12.264 -18.367 -4.970 1.00 64.31 105 SER A C 1
ATOM 865 O O . SER A 1 105 ? 13.400 -18.840 -4.937 1.00 64.31 105 SER A O 1
ATOM 867 N N . THR A 1 106 ? 11.628 -17.968 -3.863 1.00 64.50 106 THR A N 1
ATOM 868 C CA . THR A 1 106 ? 12.246 -17.821 -2.534 1.00 64.50 106 THR A CA 1
ATOM 869 C C . THR A 1 106 ? 11.557 -18.616 -1.421 1.00 64.50 106 THR A C 1
ATOM 871 O O . THR A 1 106 ? 12.141 -18.788 -0.352 1.00 64.50 106 THR A O 1
ATOM 874 N N . GLY A 1 107 ? 10.342 -19.119 -1.652 1.00 59.97 107 GLY A N 1
ATOM 875 C CA . GLY A 1 107 ? 9.540 -19.850 -0.665 1.00 59.97 107 GLY A CA 1
ATOM 876 C C . GLY A 1 107 ? 8.994 -18.972 0.468 1.00 59.97 107 GLY A C 1
ATOM 877 O O . GLY A 1 107 ? 8.751 -19.472 1.567 1.00 59.97 107 GLY A O 1
ATOM 878 N N . ILE A 1 108 ? 8.842 -17.665 0.229 1.00 64.00 108 ILE A N 1
ATOM 879 C CA . ILE A 1 108 ? 8.364 -16.685 1.217 1.00 64.00 108 ILE A CA 1
ATOM 880 C C . ILE A 1 108 ? 6.841 -16.774 1.404 1.00 64.00 108 ILE A C 1
ATOM 882 O O . ILE A 1 108 ? 6.334 -16.497 2.495 1.00 64.00 108 ILE A O 1
ATOM 886 N N . LEU A 1 109 ? 6.098 -17.183 0.374 1.00 56.69 109 LEU A N 1
ATOM 887 C CA . LEU A 1 109 ? 4.667 -17.438 0.465 1.00 56.69 109 LEU A CA 1
ATOM 888 C C . LEU A 1 109 ? 4.418 -18.915 0.801 1.00 56.69 109 LEU A C 1
ATOM 890 O O . LEU A 1 109 ? 4.816 -19.797 0.037 1.00 56.69 109 LEU A O 1
ATOM 894 N N . PRO A 1 110 ? 3.681 -19.228 1.884 1.00 52.06 110 PRO A N 1
ATOM 895 C CA . PRO A 1 110 ? 3.143 -20.565 2.064 1.00 52.06 110 PRO A CA 1
ATOM 896 C C . PRO A 1 110 ? 2.256 -20.894 0.862 1.00 52.06 110 PRO A C 1
ATOM 898 O O . PRO A 1 110 ? 1.239 -20.227 0.647 1.00 52.06 110 PRO A O 1
ATOM 901 N N . LEU A 1 111 ? 2.631 -21.917 0.087 1.00 49.72 111 LEU A N 1
ATOM 902 C CA . LEU A 1 111 ? 1.790 -22.448 -0.982 1.00 49.72 111 LEU A CA 1
ATOM 903 C C . LEU A 1 111 ? 0.428 -22.800 -0.386 1.00 49.72 111 LEU A C 1
ATOM 905 O O . LEU A 1 111 ? 0.289 -23.790 0.336 1.00 49.72 111 LEU A O 1
ATOM 909 N N . LYS A 1 112 ? -0.584 -21.980 -0.682 1.00 51.28 112 LYS A N 1
ATOM 910 C CA . LYS A 1 112 ? -1.962 -22.271 -0.307 1.00 51.28 112 LYS A CA 1
ATOM 911 C C . LYS A 1 112 ? -2.428 -23.425 -1.184 1.00 51.28 112 LYS A C 1
ATOM 913 O O . LYS A 1 112 ? -2.941 -23.204 -2.279 1.00 51.28 112 LYS A O 1
ATOM 918 N N . SER A 1 113 ? -2.222 -24.647 -0.701 1.00 46.50 113 SER A N 1
ATOM 919 C CA . SER A 1 113 ? -2.756 -25.852 -1.319 1.00 46.50 113 SER A CA 1
ATOM 920 C C . SER A 1 113 ? -4.256 -25.672 -1.533 1.00 46.50 113 SER A C 1
ATOM 922 O O . SER A 1 113 ? -5.022 -25.470 -0.588 1.00 46.50 113 SER A O 1
ATOM 924 N N . ALA A 1 114 ? -4.665 -25.691 -2.800 1.00 41.19 114 ALA A N 1
ATOM 925 C CA . ALA A 1 114 ? -6.068 -25.797 -3.146 1.00 41.19 114 ALA A CA 1
ATOM 926 C C . ALA A 1 114 ? -6.561 -27.179 -2.695 1.00 41.19 114 ALA A C 1
ATOM 928 O O . ALA A 1 114 ? -5.910 -28.191 -2.968 1.00 41.19 114 ALA A O 1
ATOM 929 N N . ALA A 1 115 ? -7.685 -27.179 -1.986 1.00 36.38 115 ALA A N 1
ATOM 930 C CA . ALA A 1 115 ? -8.462 -28.348 -1.598 1.00 36.38 115 ALA A CA 1
ATOM 931 C C . ALA A 1 115 ? -9.855 -28.218 -2.223 1.00 36.38 115 ALA A C 1
ATOM 933 O O . ALA A 1 115 ? -10.310 -27.053 -2.341 1.00 36.38 115 ALA A O 1
#

pLDDT: mean 70.83, std 15.75, range [36.38, 95.12]

Mean predicted aligned error: 14.73 Å

Foldseek 3Di:
DDPVVVVVVVVVVVVVPDDDDDDDPPPVVVVVVVVVVVLVVVLVVVQVVQLVVLVVVLVVVLVVDPDPVVSVVSVVVPVVDRSSDCVPPPSPDDDDPDPVVPPPPPCPDDPPDDD

Solvent-accessible surface area (backbone atoms only — not comparable to full-atom values): 7393 Å² total; per-residue (Å²): 142,59,76,66,60,59,52,54,56,54,53,55,54,65,72,67,78,73,79,87,88,86,94,88,54,59,78,61,50,52,50,55,48,48,53,48,50,50,52,49,50,51,51,53,47,57,48,52,52,52,42,48,51,42,50,51,53,53,51,54,51,52,68,68,44,82,50,72,64,63,32,48,53,54,48,53,51,58,74,72,46,81,63,81,79,54,97,88,58,69,90,87,57,90,81,75,82,47,87,72,69,65,48,80,88,77,68,82,65,81,80,78,76,86,129

InterPro domains:
  IPR002513 Tn3 transposase DDE domain [PF01526] (30-95)

Radius of gyration: 20.63 Å; Cα contacts (8 Å, |Δi|>4): 21; chains: 1; bounding box: 36×53×53 Å